Protein AF-A0A379WM88-F1 (afdb_monomer_lite)

Radius of gyration: 12.13 Å; chains: 1; bounding box: 28×23×33 Å

Foldseek 3Di:
DLAPALEDEQAADLVVLLVSLVPHDPPDAAREYHFAEDPPPDPPDGGHHPVCCVVSVVSSVPRRRHDYDD

Sequence (70 aa):
MAEHFDWCHTIDRLRIASRLSEQRPDNLPALNVLIQINISDENSKSGIPLAELDELAAAVATLPRLRLRD

pLDDT: mean 83.28, std 10.67, range [48.72, 92.69]

Organism: Salmonella enterica I (NCBI:txid59201)

Structure (mmCIF, N/CA/C/O backbone):
data_AF-A0A379WM88-F1
#
_entry.id   AF-A0A379WM88-F1
#
loop_
_atom_site.group_PDB
_atom_site.id
_atom_site.type_symbol
_atom_site.label_atom_id
_atom_site.label_alt_id
_atom_site.label_comp_id
_atom_site.label_asym_id
_atom_site.label_entity_id
_atom_site.label_seq_id
_atom_site.pdbx_PDB_ins_code
_atom_site.Cartn_x
_atom_site.Cartn_y
_atom_site.Cartn_z
_atom_site.occupancy
_atom_site.B_iso_or_equiv
_atom_site.auth_seq_id
_atom_site.auth_comp_id
_atom_site.auth_asym_id
_atom_site.auth_atom_id
_atom_site.pdbx_PDB_model_num
ATOM 1 N N . MET A 1 1 ? 2.797 12.802 11.670 1.00 52.50 1 MET A N 1
ATOM 2 C CA . MET A 1 1 ? 2.615 12.964 10.202 1.00 52.50 1 MET A CA 1
ATOM 3 C C . MET A 1 1 ? 1.384 12.206 9.726 1.00 52.50 1 MET A C 1
ATOM 5 O O . MET A 1 1 ? 0.460 12.859 9.278 1.00 52.50 1 MET A O 1
ATOM 9 N N . ALA A 1 2 ? 1.282 10.885 9.918 1.00 56.78 2 ALA A N 1
ATOM 10 C CA . ALA A 1 2 ? 0.067 10.124 9.579 1.00 56.78 2 ALA A CA 1
ATOM 11 C C . ALA A 1 2 ? -1.208 10.546 10.346 1.00 56.78 2 ALA A C 1
ATOM 13 O O . ALA A 1 2 ? -2.300 10.167 9.953 1.00 56.78 2 ALA A O 1
ATOM 14 N N . GLU A 1 3 ? -1.086 11.328 11.418 1.00 48.72 3 GLU A N 1
ATOM 15 C CA . GLU A 1 3 ? -2.210 11.893 12.184 1.00 48.72 3 GLU A CA 1
ATOM 16 C C . GLU A 1 3 ? -2.829 13.145 11.533 1.00 48.72 3 GLU A C 1
ATOM 18 O O . GLU A 1 3 ? -3.923 13.544 11.911 1.00 48.72 3 GLU A O 1
ATOM 23 N N . HIS A 1 4 ? -2.149 13.758 10.554 1.00 60.69 4 HIS A N 1
ATOM 24 C CA . HIS A 1 4 ? -2.589 14.999 9.897 1.00 60.69 4 HIS A CA 1
ATOM 25 C C . HIS A 1 4 ? -3.014 14.817 8.435 1.00 60.69 4 HIS A C 1
ATOM 27 O O . HIS A 1 4 ? -3.535 15.757 7.842 1.00 60.69 4 HIS A O 1
ATOM 33 N N . PHE A 1 5 ? -2.773 13.645 7.840 1.00 64.44 5 PHE A N 1
ATOM 34 C CA . PHE A 1 5 ? -3.049 13.395 6.427 1.00 64.44 5 PHE A CA 1
ATOM 35 C C . PHE A 1 5 ? -4.083 12.287 6.261 1.00 64.44 5 PHE A C 1
ATOM 37 O O . PHE A 1 5 ? -4.008 11.247 6.915 1.00 64.44 5 PHE A O 1
ATOM 44 N N . ASP A 1 6 ? -5.026 12.498 5.348 1.00 74.12 6 ASP A N 1
ATOM 45 C CA . ASP A 1 6 ? -6.001 11.487 4.930 1.00 74.12 6 ASP A CA 1
ATOM 46 C C . ASP A 1 6 ? -5.485 10.608 3.781 1.00 74.12 6 ASP A C 1
ATOM 48 O O . ASP A 1 6 ? -6.076 9.561 3.496 1.00 74.12 6 ASP A O 1
ATOM 52 N N . TRP A 1 7 ? -4.387 11.028 3.138 1.00 82.00 7 TRP A N 1
ATOM 53 C CA . TRP A 1 7 ? -3.804 10.402 1.952 1.00 82.00 7 TRP A CA 1
ATOM 54 C C . TRP A 1 7 ? -2.269 10.360 2.002 1.00 82.00 7 TRP A C 1
ATOM 56 O O . TRP A 1 7 ? -1.622 11.331 2.397 1.00 82.00 7 TRP A O 1
ATOM 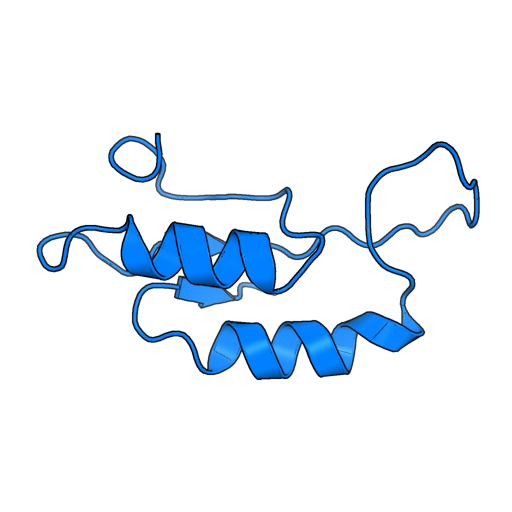66 N N . CYS A 1 8 ? -1.677 9.249 1.557 1.00 85.50 8 CYS A N 1
ATOM 67 C CA . CYS A 1 8 ? -0.237 9.097 1.337 1.00 85.50 8 CYS A CA 1
ATOM 68 C C . CYS A 1 8 ? 0.026 8.496 -0.050 1.00 85.50 8 CYS A C 1
ATOM 70 O O . CYS A 1 8 ? -0.410 7.386 -0.337 1.00 85.50 8 CYS A O 1
ATOM 72 N N . HIS A 1 9 ? 0.728 9.225 -0.921 1.00 84.12 9 HIS A N 1
ATOM 73 C CA . HIS A 1 9 ? 0.910 8.830 -2.329 1.00 84.12 9 HIS A CA 1
ATOM 74 C C . HIS A 1 9 ? 2.283 8.225 -2.647 1.00 84.12 9 HIS A C 1
ATOM 76 O O . HIS A 1 9 ? 2.578 7.930 -3.798 1.00 84.12 9 HIS A O 1
ATOM 82 N N . THR A 1 10 ? 3.147 8.093 -1.645 1.00 83.19 10 THR A N 1
ATOM 83 C CA . THR A 1 10 ? 4.563 7.750 -1.830 1.00 83.19 10 THR A CA 1
ATOM 84 C C . THR A 1 10 ? 4.888 6.393 -1.209 1.00 83.19 10 THR A C 1
ATOM 86 O O . THR A 1 10 ? 5.927 6.239 -0.566 1.00 83.19 10 THR A O 1
ATOM 89 N N . ILE A 1 11 ? 3.971 5.422 -1.307 1.00 88.00 11 ILE A N 1
ATOM 90 C CA . ILE A 1 11 ? 4.238 4.057 -0.841 1.00 88.00 11 ILE A CA 1
ATOM 91 C C . ILE A 1 11 ? 5.054 3.333 -1.907 1.00 88.00 11 ILE A C 1
ATOM 93 O O . ILE A 1 11 ? 4.542 3.009 -2.973 1.00 88.00 11 ILE A O 1
ATOM 97 N N . ASP A 1 12 ? 6.320 3.073 -1.600 1.00 87.31 12 ASP A N 1
ATOM 98 C CA . ASP A 1 12 ? 7.268 2.380 -2.479 1.00 87.31 12 ASP A CA 1
ATOM 99 C C . ASP A 1 12 ? 7.800 1.070 -1.874 1.00 87.31 12 ASP A C 1
ATOM 101 O O . ASP A 1 12 ? 8.605 0.382 -2.484 1.00 87.31 12 ASP A O 1
ATOM 105 N N . ARG A 1 13 ? 7.399 0.716 -0.649 1.00 88.81 13 ARG A N 1
ATOM 106 C CA . ARG A 1 13 ? 7.806 -0.535 0.007 1.00 88.81 13 ARG A CA 1
ATOM 107 C C . ARG A 1 13 ? 6.948 -0.855 1.214 1.00 88.81 13 ARG A C 1
ATOM 109 O O . ARG A 1 13 ? 6.527 0.036 1.959 1.00 88.81 13 ARG A O 1
ATOM 116 N N . LEU A 1 14 ? 6.807 -2.153 1.480 1.00 89.06 14 LEU A N 1
ATOM 117 C CA . LEU A 1 14 ? 5.980 -2.678 2.567 1.00 89.06 14 LEU A CA 1
ATOM 118 C C . LEU A 1 14 ? 6.378 -2.110 3.933 1.00 89.06 14 LEU A C 1
ATOM 120 O O . LEU A 1 14 ? 5.519 -1.758 4.732 1.00 89.06 14 LEU A O 1
ATOM 124 N N . ARG A 1 15 ? 7.680 -1.926 4.184 1.00 89.94 15 ARG A N 1
ATOM 125 C CA . ARG A 1 15 ? 8.177 -1.392 5.461 1.00 89.94 15 ARG A CA 1
ATOM 126 C C . ARG A 1 15 ? 7.595 -0.014 5.803 1.00 89.94 15 ARG A C 1
ATOM 128 O O . ARG A 1 15 ? 7.341 0.255 6.975 1.00 89.94 15 ARG A O 1
ATOM 135 N N . ILE A 1 16 ? 7.399 0.859 4.809 1.00 89.44 16 ILE A N 1
ATOM 136 C CA . ILE A 1 16 ? 6.790 2.180 5.035 1.00 89.44 16 ILE A CA 1
ATOM 137 C C . ILE A 1 16 ? 5.292 2.025 5.290 1.00 89.44 16 ILE A C 1
ATOM 139 O O . ILE A 1 16 ? 4.781 2.628 6.231 1.00 89.44 16 ILE A O 1
ATOM 143 N N . ALA A 1 17 ? 4.606 1.192 4.505 1.00 90.06 17 ALA A N 1
ATOM 144 C CA . ALA A 1 17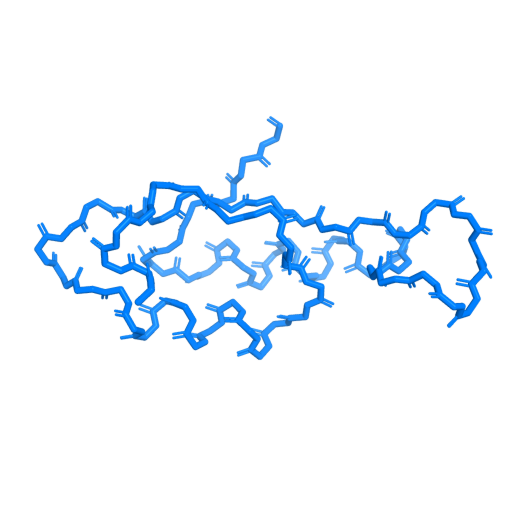 ? 3.185 0.924 4.690 1.00 90.06 17 ALA A CA 1
ATOM 145 C C . ALA A 1 17 ? 2.889 0.336 6.081 1.00 90.06 17 ALA A C 1
ATOM 147 O O . ALA A 1 17 ? 2.067 0.881 6.811 1.00 90.06 17 ALA A O 1
ATOM 148 N N . SER A 1 18 ? 3.614 -0.699 6.515 1.00 91.00 18 SER A N 1
ATOM 149 C CA . SER A 1 18 ? 3.452 -1.272 7.858 1.00 91.00 18 SER A CA 1
ATOM 150 C C . SER A 1 18 ? 3.656 -0.222 8.944 1.00 91.00 18 SER A C 1
ATOM 152 O O . SER A 1 18 ? 2.809 -0.080 9.821 1.00 91.00 18 SER A O 1
ATOM 154 N N . ARG A 1 19 ? 4.708 0.599 8.833 1.00 90.94 19 ARG A N 1
ATOM 155 C CA . ARG A 1 19 ? 4.962 1.679 9.790 1.00 90.94 19 ARG A CA 1
ATOM 156 C C . ARG A 1 19 ? 3.841 2.722 9.799 1.00 90.94 19 ARG A C 1
ATOM 158 O O . ARG A 1 19 ? 3.488 3.207 10.865 1.00 90.94 19 ARG A O 1
ATOM 165 N N . LEU A 1 20 ? 3.274 3.077 8.645 1.00 89.06 20 LEU A N 1
ATOM 166 C CA . LEU A 1 20 ? 2.127 3.989 8.568 1.00 89.06 20 LEU A CA 1
ATOM 167 C C . LEU A 1 20 ? 0.874 3.382 9.199 1.00 89.06 20 LEU A C 1
ATOM 169 O O . LEU A 1 20 ? 0.168 4.088 9.910 1.00 89.06 20 LEU A O 1
ATOM 173 N N . SER A 1 21 ? 0.628 2.089 8.984 1.00 89.50 21 SER A N 1
ATOM 174 C CA . SER A 1 21 ? -0.457 1.360 9.641 1.00 89.50 21 SER A CA 1
ATOM 175 C C . SER A 1 21 ? -0.285 1.393 11.162 1.00 89.50 21 SER A C 1
ATOM 177 O O . SER A 1 21 ? -1.208 1.766 11.874 1.00 89.50 21 SER A O 1
ATOM 179 N N . GLU A 1 22 ? 0.907 1.074 11.672 1.00 89.62 22 GLU A N 1
ATOM 180 C CA . GLU A 1 22 ? 1.220 1.096 13.110 1.00 89.62 22 GLU A CA 1
ATOM 181 C C . GLU A 1 22 ? 1.107 2.499 13.718 1.00 89.62 22 GLU A C 1
ATOM 183 O O . GLU A 1 22 ? 0.600 2.657 14.828 1.00 89.62 22 GLU 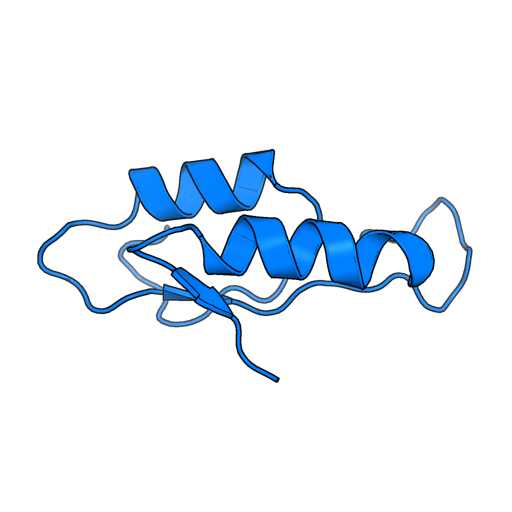A O 1
ATOM 188 N N . GLN A 1 23 ? 1.560 3.520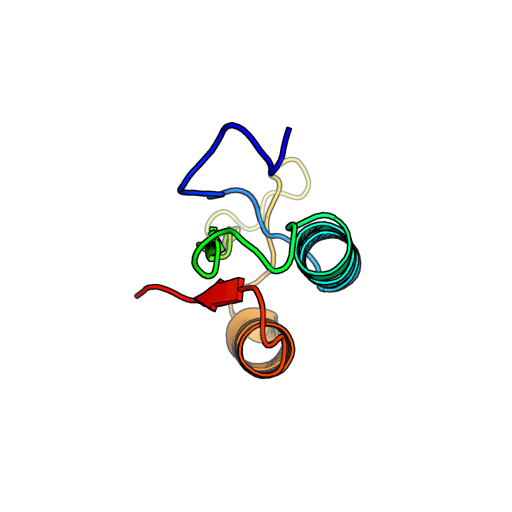 12.986 1.00 88.25 23 GLN A N 1
ATOM 189 C CA . GLN A 1 23 ? 1.508 4.918 13.414 1.00 88.25 23 GLN A CA 1
ATOM 190 C C . GLN A 1 23 ? 0.117 5.540 13.296 1.00 88.25 23 GLN A C 1
ATOM 192 O O . GLN A 1 23 ? -0.108 6.593 13.889 1.00 88.25 23 GLN A O 1
ATOM 197 N N . A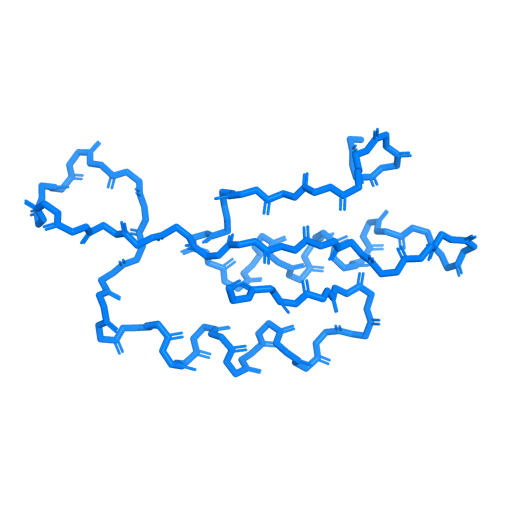RG A 1 24 ? -0.803 4.948 12.524 1.00 87.00 24 ARG A N 1
ATOM 198 C CA . ARG A 1 24 ? -2.175 5.443 12.410 1.00 87.00 24 ARG A CA 1
ATOM 199 C C . ARG A 1 24 ? -2.912 5.121 13.717 1.00 87.00 24 ARG A C 1
ATOM 201 O O . ARG A 1 24 ? -3.012 3.945 14.062 1.00 87.00 24 ARG A O 1
ATOM 208 N N . PRO A 1 25 ? -3.424 6.125 14.444 1.00 86.94 25 PRO A N 1
ATOM 209 C CA . PRO A 1 25 ? -4.237 5.910 15.636 1.00 86.94 25 PRO A CA 1
ATOM 210 C C . PRO A 1 25 ? -5.510 5.105 15.341 1.00 86.94 25 PRO A C 1
ATOM 212 O O . PRO A 1 25 ? -6.128 5.293 14.294 1.00 86.94 25 PRO A O 1
ATOM 215 N N . ASP A 1 26 ? -5.949 4.270 16.288 1.00 82.25 26 ASP A N 1
ATOM 216 C CA . ASP A 1 26 ? -7.179 3.463 16.166 1.00 82.25 26 ASP A CA 1
ATOM 217 C C . ASP A 1 26 ? -8.469 4.291 16.088 1.00 82.25 26 ASP A C 1
ATOM 219 O O . ASP A 1 26 ? -9.498 3.808 15.624 1.00 82.25 26 ASP A O 1
ATOM 223 N N . ASN A 1 27 ? -8.432 5.540 16.555 1.00 85.56 27 ASN A N 1
ATOM 224 C CA . ASN A 1 27 ? -9.577 6.448 16.539 1.00 85.56 27 ASN A CA 1
ATOM 225 C C . ASN A 1 27 ? -9.747 7.199 15.205 1.00 85.56 27 ASN A C 1
ATOM 227 O O . ASN A 1 27 ? -10.704 7.960 15.068 1.00 85.56 27 ASN A O 1
ATOM 231 N N . LEU A 1 28 ? -8.837 7.019 14.241 1.00 85.25 28 LEU A N 1
ATOM 232 C CA . LEU A 1 28 ? -8.917 7.633 12.918 1.00 85.25 28 LEU A CA 1
ATOM 233 C C . LEU A 1 28 ? -9.337 6.604 11.861 1.00 85.25 28 LEU A C 1
ATOM 235 O O . LEU A 1 28 ? -9.006 5.423 11.975 1.00 85.25 28 LEU A O 1
ATOM 239 N N . PRO A 1 29 ? -10.022 7.036 10.786 1.00 86.69 29 PRO A N 1
ATOM 240 C CA . PRO A 1 29 ? -10.315 6.152 9.665 1.00 86.69 29 PRO A CA 1
ATOM 241 C C . PRO A 1 29 ? -9.018 5.646 9.025 1.00 86.69 29 PRO A C 1
ATOM 243 O O . PRO A 1 29 ? -7.971 6.298 9.120 1.00 86.69 29 PRO A O 1
ATOM 246 N N . ALA A 1 30 ? -9.097 4.506 8.335 1.00 88.00 30 ALA A N 1
ATOM 247 C CA . ALA A 1 30 ? -7.966 3.953 7.599 1.00 88.00 30 ALA A CA 1
ATOM 248 C C . ALA A 1 30 ? -7.369 4.997 6.638 1.00 88.00 30 ALA A C 1
ATOM 250 O O . ALA A 1 30 ? -8.098 5.699 5.932 1.00 88.00 30 ALA A O 1
ATOM 251 N N . LEU A 1 31 ? -6.042 5.111 6.631 1.00 90.38 31 LEU A N 1
ATOM 252 C CA . LEU A 1 31 ? -5.321 6.066 5.794 1.00 90.38 31 LEU A CA 1
ATOM 253 C C . LEU A 1 31 ? -5.406 5.629 4.329 1.00 90.38 31 LEU A C 1
ATOM 255 O O . LEU A 1 31 ? -5.052 4.492 4.014 1.00 90.38 31 LEU A O 1
ATOM 259 N N . ASN A 1 32 ? -5.841 6.516 3.430 1.00 91.25 32 ASN A N 1
ATOM 260 C CA . ASN A 1 32 ? -5.834 6.203 2.003 1.00 91.25 32 ASN A CA 1
ATOM 261 C C . ASN A 1 32 ? -4.393 6.223 1.493 1.00 91.25 32 ASN A C 1
ATOM 263 O O . ASN A 1 32 ? -3.636 7.153 1.782 1.00 91.25 32 ASN A O 1
ATOM 267 N N . VAL A 1 33 ? -4.007 5.203 0.738 1.00 91.44 33 VAL A N 1
ATOM 268 C CA . VAL A 1 33 ? -2.649 5.088 0.213 1.00 91.44 33 VAL A CA 1
ATOM 269 C C . VAL A 1 33 ? -2.651 4.779 -1.275 1.00 91.44 33 VAL A C 1
ATOM 271 O O . VAL A 1 33 ? -3.497 4.022 -1.749 1.00 91.44 33 VAL A O 1
ATOM 274 N N . LEU A 1 34 ? -1.685 5.359 -1.988 1.00 91.31 34 LEU A N 1
ATOM 275 C CA . LEU A 1 34 ? -1.363 5.032 -3.375 1.00 91.31 34 LEU A CA 1
ATOM 276 C C . LEU A 1 34 ? 0.062 4.488 -3.440 1.00 91.31 34 LEU A C 1
ATOM 278 O O . LEU A 1 34 ? 0.961 4.975 -2.743 1.00 91.31 34 LEU A O 1
ATOM 282 N N . ILE A 1 35 ? 0.251 3.479 -4.285 1.00 89.38 35 ILE A N 1
ATOM 283 C CA . ILE A 1 35 ? 1.560 2.897 -4.559 1.00 89.38 35 ILE A CA 1
ATOM 284 C C . ILE A 1 35 ? 2.225 3.692 -5.676 1.00 89.38 35 ILE A C 1
ATOM 286 O O . ILE A 1 35 ? 1.633 3.937 -6.727 1.00 89.38 35 ILE A O 1
ATOM 290 N N . GLN A 1 36 ? 3.470 4.091 -5.443 1.00 87.56 36 GLN A N 1
ATOM 291 C CA . GLN A 1 36 ? 4.257 4.815 -6.423 1.00 87.56 36 GLN A CA 1
ATOM 292 C C . GLN A 1 36 ? 4.968 3.823 -7.345 1.00 87.56 36 GLN A C 1
ATOM 294 O O . GLN A 1 36 ? 5.857 3.088 -6.916 1.00 87.56 36 GLN A O 1
ATOM 299 N N . ILE A 1 37 ? 4.588 3.827 -8.621 1.00 85.25 37 ILE A N 1
ATOM 300 C CA . ILE A 1 37 ? 5.178 2.970 -9.654 1.00 85.25 37 ILE A CA 1
ATOM 301 C C . ILE A 1 37 ? 6.239 3.768 -10.412 1.00 85.25 37 ILE A C 1
ATOM 303 O O . ILE A 1 37 ? 5.970 4.864 -10.911 1.00 85.25 37 ILE A O 1
ATOM 307 N N . ASN A 1 38 ? 7.442 3.210 -10.533 1.00 83.81 38 ASN A N 1
ATOM 308 C CA . ASN A 1 38 ? 8.472 3.761 -11.402 1.00 83.81 38 ASN A CA 1
ATOM 309 C C . ASN A 1 38 ? 8.246 3.267 -12.840 1.00 83.81 38 ASN A C 1
ATOM 311 O O . ASN A 1 38 ? 8.651 2.170 -13.209 1.00 83.81 38 ASN A O 1
ATOM 315 N N . ILE A 1 39 ? 7.591 4.093 -13.657 1.00 78.62 39 ILE A N 1
ATOM 316 C CA . ILE A 1 39 ? 7.326 3.807 -15.079 1.00 78.62 39 ILE A CA 1
ATOM 317 C C . ILE A 1 39 ? 8.499 4.157 -16.007 1.00 78.62 39 ILE A C 1
ATOM 319 O O . ILE A 1 39 ? 8.413 3.929 -17.209 1.00 78.62 39 ILE A O 1
ATOM 323 N N . SER A 1 40 ? 9.559 4.787 -15.492 1.00 69.38 40 SER A N 1
ATOM 324 C CA . SER A 1 40 ? 10.651 5.314 -16.321 1.00 69.38 40 SER A CA 1
ATOM 325 C C . SER A 1 40 ? 11.889 4.420 -16.364 1.00 69.38 40 SER A C 1
ATOM 327 O O . SER A 1 40 ? 12.819 4.776 -17.074 1.00 69.38 40 SER A O 1
ATOM 329 N N . ASP A 1 41 ? 11.934 3.322 -15.599 1.00 63.03 41 ASP A N 1
ATOM 330 C CA . ASP A 1 41 ? 13.110 2.436 -15.432 1.00 63.03 41 ASP A CA 1
ATOM 331 C C . ASP A 1 41 ? 14.417 3.176 -15.048 1.00 63.03 41 ASP A C 1
ATOM 333 O O . ASP A 1 41 ? 15.511 2.620 -15.017 1.00 63.03 41 ASP A O 1
ATOM 337 N N . GLU A 1 42 ? 14.326 4.467 -14.712 1.00 71.00 42 GLU A N 1
ATOM 338 C CA . GLU A 1 42 ? 15.455 5.267 -14.267 1.00 71.00 42 GLU A CA 1
ATOM 339 C C . GLU A 1 42 ? 15.714 4.960 -12.797 1.00 71.00 42 GLU A C 1
ATOM 341 O O . GLU A 1 42 ? 14.885 5.243 -11.927 1.00 71.00 42 GLU A O 1
ATOM 346 N N . ASN A 1 43 ? 16.912 4.454 -12.513 1.00 60.91 43 ASN A N 1
ATOM 347 C CA . ASN A 1 43 ? 17.362 4.094 -11.167 1.00 60.91 43 ASN A CA 1
ATOM 348 C C . ASN A 1 43 ? 17.423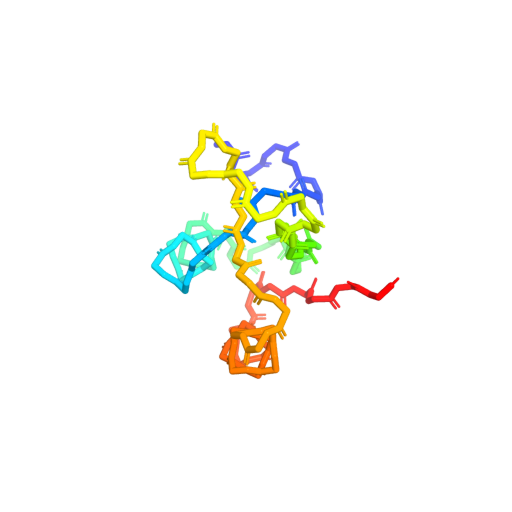 5.292 -10.187 1.00 60.91 43 ASN A C 1
ATOM 350 O O . ASN A 1 43 ? 17.632 5.117 -8.991 1.00 60.91 43 ASN A O 1
ATOM 354 N N . SER A 1 44 ? 17.262 6.523 -10.689 1.00 63.06 44 SER A N 1
ATOM 355 C CA . SER A 1 44 ? 17.204 7.759 -9.897 1.00 63.06 44 SER A CA 1
ATOM 356 C C . SER A 1 44 ? 15.787 8.171 -9.475 1.00 63.06 44 SER A C 1
ATOM 358 O O . SER A 1 44 ? 15.649 9.148 -8.739 1.00 63.06 44 SER A O 1
ATOM 360 N N . LYS A 1 45 ? 14.736 7.467 -9.919 1.00 68.06 45 LYS A N 1
ATOM 361 C CA . LYS A 1 45 ? 13.343 7.758 -9.548 1.00 68.06 45 LYS A CA 1
ATOM 362 C C . LYS A 1 45 ? 12.852 6.818 -8.448 1.00 68.06 45 LYS A C 1
ATOM 364 O O . LYS A 1 45 ? 13.053 5.610 -8.510 1.00 68.06 45 LYS A O 1
ATOM 369 N N . SER A 1 46 ? 12.178 7.387 -7.451 1.00 68.00 46 SER A N 1
ATOM 370 C CA . SER A 1 46 ? 11.504 6.622 -6.399 1.00 68.00 46 SER A CA 1
ATOM 371 C C . SER A 1 46 ? 10.273 5.897 -6.946 1.00 68.00 46 SER A C 1
ATOM 373 O O . SER A 1 46 ? 9.542 6.445 -7.776 1.00 68.00 46 SER A O 1
ATOM 375 N N . GLY A 1 47 ? 10.019 4.694 -6.437 1.00 78.69 47 GLY A N 1
ATOM 376 C CA . GLY A 1 47 ? 8.885 3.853 -6.811 1.00 78.69 47 GLY A CA 1
ATOM 377 C C . GLY A 1 47 ? 9.310 2.412 -7.072 1.00 78.69 47 GLY A C 1
ATOM 378 O O . GLY A 1 47 ? 10.497 2.126 -7.220 1.00 78.69 47 GLY A O 1
ATOM 379 N N . ILE A 1 48 ? 8.331 1.516 -7.128 1.00 83.88 48 ILE A N 1
ATOM 380 C CA . ILE A 1 48 ? 8.554 0.100 -7.434 1.00 83.88 48 ILE A CA 1
ATOM 381 C C . ILE A 1 48 ? 8.382 -0.187 -8.925 1.00 83.88 48 ILE A C 1
ATOM 383 O O . ILE A 1 48 ? 7.622 0.521 -9.599 1.00 83.88 48 ILE A O 1
ATOM 387 N N . PRO A 1 49 ? 9.046 -1.222 -9.462 1.00 84.81 49 PRO A N 1
ATOM 388 C CA . PRO A 1 49 ? 8.736 -1.707 -10.797 1.00 84.81 49 PRO A CA 1
ATOM 389 C C . PRO A 1 49 ? 7.306 -2.258 -10.845 1.00 84.81 49 PRO A C 1
ATOM 391 O O . PRO A 1 49 ? 6.778 -2.761 -9.853 1.00 84.81 49 PRO A O 1
ATOM 394 N N . LEU A 1 50 ? 6.688 -2.216 -12.029 1.00 84.69 50 LEU A N 1
ATOM 395 C CA . LEU A 1 50 ? 5.321 -2.713 -12.230 1.00 84.69 50 LEU A CA 1
ATOM 396 C C . LEU A 1 50 ? 5.174 -4.196 -11.843 1.00 84.69 50 LEU A C 1
ATOM 398 O O . LEU A 1 50 ? 4.118 -4.605 -11.379 1.00 84.69 50 LEU A O 1
ATOM 402 N N . ALA A 1 51 ? 6.244 -4.984 -11.980 1.00 87.25 51 ALA A N 1
ATOM 403 C CA . ALA A 1 51 ? 6.267 -6.394 -11.595 1.00 87.25 51 ALA A CA 1
ATOM 404 C C . ALA A 1 51 ? 6.107 -6.628 -10.080 1.00 87.25 51 ALA A C 1
ATOM 406 O O . ALA A 1 51 ? 5.606 -7.672 -9.680 1.00 87.25 51 ALA A O 1
ATOM 407 N N . GLU A 1 52 ? 6.508 -5.668 -9.241 1.00 86.81 52 GLU A N 1
ATOM 408 C CA . GLU A 1 52 ? 6.367 -5.750 -7.778 1.00 86.81 52 GLU A CA 1
ATOM 409 C C . GLU A 1 52 ? 5.032 -5.159 -7.288 1.00 86.81 52 GLU A C 1
ATOM 411 O O . GLU A 1 52 ? 4.724 -5.222 -6.095 1.00 86.81 52 GLU A O 1
ATOM 416 N N . LEU A 1 53 ? 4.225 -4.580 -8.191 1.00 88.38 53 LEU A N 1
ATOM 417 C CA . LEU A 1 53 ? 2.978 -3.904 -7.834 1.00 88.38 53 LEU A CA 1
ATOM 418 C C . LEU A 1 53 ? 1.992 -4.852 -7.169 1.00 88.38 53 LEU A C 1
ATOM 420 O O . LEU A 1 53 ? 1.475 -4.518 -6.108 1.00 88.38 53 LEU A O 1
ATOM 424 N N . ASP A 1 54 ? 1.745 -6.013 -7.772 1.00 90.25 54 ASP A N 1
ATOM 425 C CA . ASP A 1 54 ? 0.760 -6.967 -7.263 1.00 90.25 54 ASP A CA 1
ATOM 426 C C . ASP A 1 54 ? 1.145 -7.490 -5.874 1.00 90.25 54 ASP A C 1
ATOM 428 O O . ASP A 1 54 ? 0.304 -7.563 -4.976 1.00 90.25 54 ASP A O 1
ATOM 432 N N . GLU A 1 55 ? 2.430 -7.791 -5.663 1.00 90.94 55 GLU A N 1
ATOM 433 C CA . GLU A 1 55 ? 2.942 -8.263 -4.374 1.00 90.94 55 GLU A CA 1
ATOM 434 C C . GLU A 1 55 ? 2.806 -7.182 -3.295 1.00 90.94 55 GLU A C 1
ATOM 436 O O . GLU A 1 55 ? 2.275 -7.437 -2.207 1.00 90.94 55 GLU A O 1
ATOM 441 N N . LEU A 1 56 ? 3.225 -5.949 -3.602 1.00 90.31 56 LEU A N 1
ATOM 442 C CA . LEU A 1 56 ? 3.120 -4.839 -2.662 1.00 90.31 56 LEU A CA 1
ATOM 443 C C . LEU A 1 56 ? 1.657 -4.478 -2.383 1.00 90.31 56 LEU A C 1
ATOM 445 O O . LEU A 1 56 ? 1.298 -4.262 -1.228 1.00 90.31 56 LEU A O 1
ATOM 449 N N . ALA A 1 57 ? 0.806 -4.436 -3.407 1.00 91.19 57 ALA A N 1
ATOM 450 C CA . ALA A 1 57 ? -0.617 -4.145 -3.277 1.00 91.19 57 ALA A CA 1
ATOM 451 C C . ALA A 1 57 ? -1.320 -5.175 -2.391 1.00 91.19 57 ALA A C 1
ATOM 453 O O . ALA A 1 57 ? -2.042 -4.790 -1.469 1.00 91.19 57 ALA A O 1
ATOM 454 N N . ALA A 1 58 ? -1.056 -6.467 -2.607 1.00 91.88 58 ALA A N 1
ATOM 455 C CA . ALA A 1 58 ? -1.597 -7.537 -1.779 1.00 91.88 58 ALA A CA 1
ATOM 456 C C . ALA A 1 58 ? -1.157 -7.384 -0.318 1.00 91.88 58 ALA A C 1
ATOM 458 O O . ALA A 1 58 ? -1.994 -7.419 0.583 1.00 91.88 58 ALA A O 1
ATOM 459 N N . ALA A 1 59 ? 0.134 -7.140 -0.074 1.00 92.06 59 ALA A N 1
ATOM 460 C CA . ALA A 1 59 ? 0.659 -6.955 1.274 1.00 92.06 59 ALA A CA 1
ATOM 461 C C . ALA A 1 59 ? 0.074 -5.708 1.963 1.00 92.06 59 ALA A C 1
ATOM 463 O O . ALA A 1 59 ? -0.333 -5.778 3.124 1.00 92.06 59 ALA A O 1
ATOM 464 N N . VAL A 1 60 ? -0.041 -4.582 1.252 1.00 91.56 60 VAL A N 1
ATOM 465 C CA . VAL A 1 60 ? -0.648 -3.343 1.767 1.00 91.56 60 VAL A CA 1
ATOM 466 C C . VAL A 1 60 ? -2.136 -3.533 2.068 1.00 91.56 60 VAL A C 1
ATOM 468 O O . VAL A 1 60 ? -2.608 -3.040 3.089 1.00 91.56 60 VAL A O 1
ATOM 471 N N . ALA A 1 61 ? -2.867 -4.285 1.241 1.00 90.56 61 ALA A N 1
ATOM 472 C CA . ALA A 1 61 ? -4.283 -4.579 1.456 1.00 90.56 61 ALA A CA 1
ATOM 473 C C . ALA A 1 61 ? -4.547 -5.419 2.722 1.00 90.56 61 ALA A C 1
ATOM 475 O O . ALA A 1 61 ? -5.655 -5.377 3.254 1.00 90.56 61 ALA A O 1
ATOM 476 N N . THR A 1 62 ? -3.545 -6.143 3.241 1.00 92.69 62 THR A N 1
ATOM 477 C CA . THR A 1 62 ? -3.665 -6.862 4.526 1.00 92.69 62 THR A CA 1
ATOM 478 C C . THR A 1 62 ? -3.601 -5.948 5.753 1.00 92.69 62 THR A C 1
ATOM 480 O O . THR A 1 62 ? -3.945 -6.378 6.856 1.00 92.69 62 THR A O 1
ATOM 483 N N . LEU A 1 63 ? -3.160 -4.695 5.598 1.00 91.25 63 LEU A N 1
ATOM 484 C CA . LEU A 1 63 ? -2.945 -3.783 6.718 1.00 91.25 63 LEU A CA 1
ATOM 485 C C . LEU A 1 63 ? -4.269 -3.119 7.135 1.00 91.25 63 LEU A C 1
ATOM 487 O O . LEU A 1 63 ? -4.820 -2.321 6.379 1.00 91.25 63 LEU A O 1
ATOM 491 N N . PRO A 1 64 ? -4.771 -3.365 8.361 1.00 88.94 64 PRO A N 1
ATOM 492 C CA . PRO A 1 64 ? -6.138 -3.002 8.748 1.00 88.94 64 PRO A CA 1
ATOM 493 C C . PRO A 1 64 ? -6.374 -1.491 8.863 1.00 88.94 64 PRO A C 1
ATOM 495 O O . PRO A 1 64 ? -7.515 -1.036 8.813 1.00 88.94 64 PRO A O 1
ATOM 498 N N . ARG A 1 65 ? -5.307 -0.704 9.039 1.00 90.94 65 ARG A N 1
ATOM 499 C CA . ARG A 1 65 ? -5.379 0.757 9.198 1.00 90.94 65 ARG A CA 1
ATOM 500 C C . ARG A 1 65 ? -5.000 1.516 7.926 1.00 90.94 65 ARG A C 1
ATOM 502 O O . ARG A 1 65 ? -4.932 2.746 7.954 1.00 90.94 65 ARG A O 1
ATOM 509 N N . LEU A 1 66 ? -4.776 0.809 6.818 1.00 92.38 66 LEU A N 1
ATOM 510 C CA . LEU A 1 66 ? -4.549 1.399 5.505 1.00 92.38 66 LEU A CA 1
ATOM 511 C C . LEU A 1 66 ? -5.658 1.001 4.540 1.00 92.38 66 LEU A C 1
ATOM 513 O O . LEU A 1 66 ? -6.281 -0.049 4.661 1.00 92.38 66 LEU A O 1
ATOM 517 N N . ARG A 1 67 ? -5.889 1.857 3.552 1.00 92.00 67 ARG A N 1
ATOM 518 C CA . ARG A 1 67 ? -6.807 1.590 2.457 1.00 92.00 67 ARG A CA 1
ATOM 519 C C . ARG A 1 67 ? -6.115 1.908 1.146 1.00 92.00 67 ARG A C 1
ATOM 521 O O . ARG A 1 67 ? -5.952 3.078 0.805 1.00 92.00 67 ARG A O 1
ATOM 528 N N . LEU A 1 68 ? -5.717 0.864 0.427 1.00 90.69 68 LEU A N 1
ATOM 529 C CA . LEU A 1 68 ? -5.229 1.007 -0.938 1.00 90.69 68 LEU A CA 1
ATOM 530 C C . LEU A 1 68 ? -6.361 1.556 -1.817 1.00 90.69 68 LEU A C 1
ATOM 532 O O . LEU A 1 68 ? -7.504 1.098 -1.714 1.00 90.69 68 LEU A O 1
ATOM 536 N N . ARG A 1 69 ? -6.050 2.577 -2.614 1.00 87.19 69 ARG A N 1
ATOM 537 C CA . ARG A 1 69 ? -6.962 3.183 -3.588 1.00 87.19 69 ARG A CA 1
ATOM 538 C C . ARG A 1 69 ? -6.415 2.982 -4.999 1.00 87.19 69 ARG A C 1
ATOM 540 O O . ARG A 1 69 ? -5.202 3.025 -5.190 1.00 87.19 69 ARG A O 1
ATOM 547 N N . ASP A 1 70 ? -7.331 2.734 -5.922 1.00 73.00 70 ASP A N 1
ATOM 548 C CA . ASP A 1 70 ? -7.150 2.567 -7.363 1.00 73.00 70 ASP A CA 1
ATOM 549 C C . ASP A 1 70 ? -7.441 3.860 -8.142 1.00 73.00 70 ASP A C 1
ATOM 551 O O . ASP A 1 70 ? -8.247 4.690 -7.652 1.00 73.00 70 ASP A O 1
#

InterPro domains:
  IPR029066 PLP-binding barrel [G3DSA:3.20.20.10] (1-69)
  IPR029066 PLP-binding barrel [SSF51419] (2-69)

Secondary structure (DSSP, 8-state):
-TTT-SEEEEE-SHHHHHHHHHHS-TTSPPEEEEE-B--S--TTS-SB-GGGHHHHHHHHHT-TTEEE--